Protein AF-A0A9P8IBP4-F1 (afdb_monomer_lite)

Secondary structure (DSSP, 8-state):
-----PPPPP---------PPPPPP------------HHHHHHHHHHHHTTPPPSSTT--SS----S-SS-HHHHHHHHHHHTTS--TT------TTS----

pLDDT: mean 73.14, std 16.37, range [48.0, 95.31]

Radius of gyration: 30.85 Å; chains: 1; bounding box: 42×68×86 Å

Sequence (102 aa):
TKRAFFPPPISTQIQRSIATAPARPQAAAATPTHDRPHMEHQQQQQQQQQQQQPYFAEEPLRPTVLTEIPGPESKRAIEDLEKVFDTRSLNMLGDYQKSHGN

Structure (mmCIF, N/CA/C/O backbone):
data_AF-A0A9P8IBP4-F1
#
_entry.id   AF-A0A9P8IBP4-F1
#
loop_
_atom_site.group_PDB
_atom_site.id
_atom_site.type_symbol
_atom_site.label_atom_id
_atom_site.label_alt_id
_atom_site.label_comp_id
_atom_site.label_asym_id
_atom_site.label_entity_id
_atom_site.label_seq_id
_atom_site.pdbx_PDB_ins_code
_atom_site.Cartn_x
_atom_site.Cartn_y
_atom_site.Cartn_z
_atom_site.occupancy
_atom_site.B_iso_or_equiv
_atom_site.auth_seq_id
_atom_site.auth_comp_id
_atom_site.auth_asym_id
_atom_site.auth_atom_id
_atom_site.pdbx_PDB_model_num
ATOM 1 N N . THR A 1 1 ? -13.517 -21.206 73.368 1.00 50.28 1 THR A N 1
ATOM 2 C CA . THR A 1 1 ? -13.505 -22.513 72.676 1.00 50.28 1 THR A CA 1
ATOM 3 C C . THR A 1 1 ? -14.607 -22.551 71.629 1.00 50.28 1 THR A C 1
ATOM 5 O O . THR A 1 1 ? -15.741 -22.857 71.964 1.00 50.28 1 THR A O 1
ATOM 8 N N . LYS A 1 2 ? -14.325 -22.151 70.381 1.00 55.12 2 LYS A N 1
ATOM 9 C CA . LYS A 1 2 ? -15.295 -22.204 69.270 1.00 55.12 2 LYS A CA 1
ATOM 10 C C . LYS A 1 2 ? -14.930 -23.402 68.389 1.00 55.12 2 LYS A C 1
ATOM 12 O O . LYS A 1 2 ? -13.841 -23.427 67.829 1.00 55.12 2 LYS A O 1
ATOM 17 N N . ARG A 1 3 ? -15.788 -24.428 68.366 1.00 56.31 3 ARG A N 1
ATOM 18 C CA . ARG A 1 3 ? -15.598 -25.653 67.575 1.00 56.31 3 ARG A CA 1
ATOM 19 C C . ARG A 1 3 ? -15.798 -25.336 66.091 1.00 56.31 3 ARG A C 1
ATOM 21 O O . ARG A 1 3 ? -16.840 -24.806 65.720 1.00 56.31 3 ARG A O 1
ATOM 28 N N . ALA A 1 4 ? -14.799 -25.661 65.275 1.00 58.94 4 ALA A N 1
ATOM 29 C CA . ALA A 1 4 ? -14.892 -25.638 63.823 1.00 58.94 4 ALA A CA 1
ATOM 30 C C . ALA A 1 4 ? -15.845 -26.749 63.352 1.00 58.94 4 ALA A C 1
ATOM 32 O O . ALA A 1 4 ? -15.705 -27.905 63.752 1.00 58.94 4 ALA A O 1
ATOM 33 N N . PHE A 1 5 ? -16.825 -26.379 62.532 1.00 61.88 5 PHE A N 1
ATOM 34 C CA . PHE A 1 5 ? -17.761 -27.291 61.886 1.00 61.88 5 PHE A CA 1
ATOM 35 C C . PHE A 1 5 ? -17.175 -27.680 60.524 1.00 61.88 5 PHE A C 1
ATOM 37 O O . PHE A 1 5 ? -17.088 -26.849 59.624 1.00 61.88 5 PHE A O 1
ATOM 44 N N . PHE A 1 6 ? -16.711 -28.923 60.408 1.00 64.69 6 PHE A N 1
ATOM 45 C CA . PHE A 1 6 ? -16.207 -29.520 59.169 1.00 64.69 6 PHE A CA 1
ATOM 46 C C . PHE A 1 6 ? -17.333 -30.355 58.535 1.00 64.69 6 PHE A C 1
ATOM 48 O O . PHE A 1 6 ? -17.822 -31.270 59.203 1.00 64.69 6 PHE A O 1
ATOM 55 N N . PRO A 1 7 ? -17.765 -30.090 57.289 1.00 71.50 7 PRO A N 1
ATOM 56 C CA . PRO A 1 7 ? -18.684 -30.983 56.591 1.00 71.50 7 PRO A CA 1
ATOM 57 C C . PRO A 1 7 ? -17.946 -32.217 56.025 1.00 71.50 7 PRO A C 1
ATOM 59 O O . PRO A 1 7 ? -16.772 -32.113 55.658 1.00 71.50 7 PRO A O 1
ATOM 62 N N . PRO A 1 8 ? -18.604 -33.391 55.945 1.00 68.00 8 PRO A N 1
ATOM 63 C CA . PRO A 1 8 ? -17.998 -34.621 55.431 1.00 68.00 8 PRO A CA 1
ATOM 64 C C . PRO A 1 8 ? -17.884 -34.627 53.892 1.00 68.00 8 PRO A C 1
ATOM 66 O O . PRO A 1 8 ? -18.676 -33.965 53.216 1.00 68.00 8 PRO A O 1
ATOM 69 N N . PRO A 1 9 ? -16.950 -35.407 53.309 1.00 62.44 9 PRO A N 1
ATOM 70 C CA . PRO A 1 9 ? -16.846 -35.552 51.860 1.00 62.44 9 PRO A CA 1
ATOM 71 C C . PRO A 1 9 ? -17.999 -36.403 51.305 1.00 62.44 9 PRO A C 1
ATOM 73 O O . PRO A 1 9 ? -18.234 -37.528 51.747 1.00 62.44 9 PRO A O 1
ATOM 76 N N . ILE A 1 10 ? -18.704 -35.873 50.304 1.00 59.97 10 ILE A N 1
ATOM 77 C CA . ILE A 1 10 ? -19.731 -36.604 49.554 1.00 59.97 10 ILE A CA 1
ATOM 78 C C . ILE A 1 10 ? -19.024 -37.584 48.610 1.00 59.97 10 ILE A C 1
ATOM 80 O O . ILE A 1 10 ? -18.260 -37.192 47.731 1.00 59.97 10 ILE A O 1
ATOM 84 N N . SER A 1 11 ? -19.269 -38.874 48.831 1.00 56.44 11 SER A N 1
ATOM 85 C CA . SER A 1 11 ? -18.739 -39.981 48.039 1.00 56.44 11 SER A CA 1
ATOM 86 C C . SER A 1 11 ? -19.624 -40.203 46.808 1.00 56.44 11 SER A C 1
ATOM 88 O O . SER A 1 11 ? -20.740 -40.711 46.918 1.00 56.44 11 SER A O 1
ATOM 90 N N . THR A 1 12 ? -19.152 -39.799 45.629 1.00 62.53 12 THR A N 1
ATOM 91 C CA . THR A 1 12 ? -19.861 -40.023 44.360 1.00 62.53 12 THR A CA 1
ATOM 92 C C . THR A 1 12 ? -19.512 -41.409 43.818 1.00 62.53 12 THR A C 1
ATOM 94 O O . THR A 1 12 ? -18.474 -41.597 43.187 1.00 62.53 12 THR A O 1
ATOM 97 N N . GLN A 1 13 ? -20.376 -42.394 44.063 1.00 60.72 13 GLN A N 1
ATOM 98 C CA . GLN A 1 13 ? -20.300 -43.704 43.412 1.00 60.72 13 GLN A CA 1
ATOM 99 C C . GLN A 1 13 ? -20.765 -43.592 41.953 1.00 60.72 13 GLN A C 1
ATOM 101 O O . GLN A 1 13 ? -21.922 -43.280 41.676 1.00 60.72 13 GLN A O 1
ATOM 106 N N . ILE A 1 14 ? -19.855 -43.862 41.017 1.00 63.78 14 ILE A N 1
ATOM 107 C CA . ILE A 1 14 ? -20.133 -43.945 39.579 1.00 63.78 14 ILE A CA 1
ATOM 108 C C . ILE A 1 14 ? -20.649 -45.357 39.284 1.00 63.78 14 ILE A C 1
ATOM 110 O O . ILE A 1 14 ? -19.874 -46.312 39.250 1.00 63.78 14 ILE A O 1
ATOM 114 N N . GLN A 1 15 ? -21.952 -45.505 39.048 1.00 60.84 15 GLN A N 1
ATOM 115 C CA . GLN A 1 15 ? -22.514 -46.758 38.541 1.00 60.84 15 GLN A CA 1
ATOM 116 C C . GLN A 1 15 ? -22.291 -46.832 37.025 1.00 60.84 15 GLN A C 1
ATOM 118 O O . GLN A 1 15 ? -22.887 -46.082 36.254 1.00 60.84 15 GLN A O 1
ATOM 123 N N . ARG A 1 16 ? -21.401 -47.733 36.593 1.00 56.09 16 ARG A N 1
ATOM 124 C CA . ARG A 1 16 ? -21.265 -48.126 35.185 1.00 56.09 16 ARG A CA 1
ATOM 125 C C . ARG A 1 16 ? -22.318 -49.182 34.868 1.00 56.09 16 ARG A C 1
ATOM 127 O O . ARG A 1 16 ? -22.127 -50.352 35.183 1.00 56.09 16 ARG A O 1
ATOM 134 N N . SER A 1 17 ? -23.390 -48.771 34.206 1.00 54.88 17 SER A N 1
ATOM 135 C CA . SER A 1 17 ? -24.337 -49.693 33.582 1.00 54.88 17 SER A CA 1
ATOM 136 C C . SER A 1 17 ? -23.923 -49.914 32.130 1.00 54.88 17 SER A C 1
ATOM 138 O O . SER A 1 17 ? -24.025 -49.015 31.299 1.00 54.88 17 SER A O 1
ATOM 140 N N . ILE A 1 18 ? -23.410 -51.109 31.841 1.00 58.03 18 ILE A N 1
ATOM 141 C CA . ILE A 1 18 ? -23.175 -51.597 30.481 1.00 58.03 18 ILE A CA 1
ATOM 142 C C . ILE A 1 18 ? -24.509 -52.063 29.892 1.00 58.03 18 ILE A C 1
ATOM 144 O O . ILE A 1 18 ? -25.143 -52.971 30.423 1.00 58.03 18 ILE A O 1
ATOM 148 N N . ALA A 1 19 ? -24.940 -51.440 28.799 1.00 48.00 19 ALA A N 1
ATOM 149 C CA . ALA A 1 19 ? -26.078 -51.902 28.018 1.00 48.00 19 ALA A CA 1
ATOM 150 C C . ALA A 1 19 ? -25.610 -52.269 26.606 1.00 48.00 19 ALA A C 1
ATOM 152 O O . ALA A 1 19 ? -25.044 -51.459 25.873 1.00 48.00 19 ALA A O 1
ATOM 153 N N . THR A 1 20 ? -25.826 -53.542 26.300 1.00 56.12 20 THR A N 1
ATOM 154 C CA . THR A 1 20 ? -25.579 -54.276 25.061 1.00 56.12 20 THR A CA 1
ATOM 155 C C . THR A 1 20 ? -26.206 -53.612 23.831 1.00 56.12 20 THR A C 1
ATOM 157 O O . THR A 1 20 ? -27.363 -53.200 23.854 1.00 56.12 20 THR A O 1
ATOM 160 N N . ALA A 1 21 ? -25.443 -53.560 22.737 1.00 52.06 21 ALA A N 1
ATOM 161 C CA . ALA A 1 21 ? -25.868 -53.046 21.439 1.00 52.06 21 ALA A CA 1
ATOM 162 C C . ALA A 1 21 ? -26.821 -54.011 20.701 1.00 52.06 21 ALA A C 1
ATOM 164 O O . ALA A 1 21 ? -26.497 -55.194 20.578 1.00 52.06 21 ALA A O 1
ATOM 165 N N . PRO A 1 22 ? -27.926 -53.528 20.107 1.00 56.12 22 PRO A N 1
ATOM 166 C CA . PRO A 1 22 ? -28.552 -54.184 18.968 1.00 56.12 22 PRO A CA 1
ATOM 167 C C . PRO A 1 22 ? -27.951 -53.685 17.644 1.00 56.12 22 PRO A C 1
ATOM 169 O O . PRO A 1 22 ? -27.611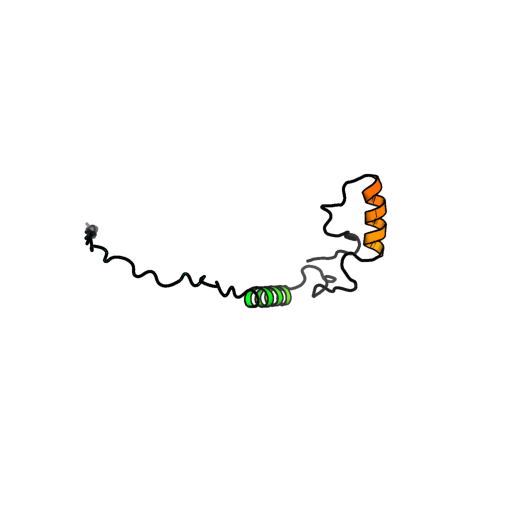 -52.514 17.474 1.00 56.12 22 PRO A O 1
ATOM 172 N N . ALA A 1 23 ? -27.801 -54.619 16.707 1.00 54.00 23 ALA A N 1
ATOM 173 C CA . ALA A 1 23 ? -27.188 -54.426 15.405 1.00 54.00 23 ALA A CA 1
ATOM 174 C C . ALA A 1 23 ? -27.968 -53.468 14.480 1.00 54.00 23 ALA A C 1
ATOM 176 O O . ALA A 1 23 ? -29.191 -53.366 14.489 1.00 54.00 23 ALA A O 1
ATOM 177 N N . ARG A 1 24 ? -27.167 -52.807 13.646 1.00 51.41 24 ARG A N 1
ATOM 178 C CA . ARG A 1 24 ? -27.428 -51.813 12.601 1.00 51.41 24 ARG A CA 1
ATOM 179 C C . ARG A 1 24 ? -28.473 -52.239 11.550 1.00 51.41 24 ARG A C 1
ATOM 181 O O . ARG A 1 24 ? -28.192 -53.166 10.791 1.00 51.41 24 ARG A O 1
ATOM 188 N N . PRO A 1 25 ? -29.568 -51.484 11.347 1.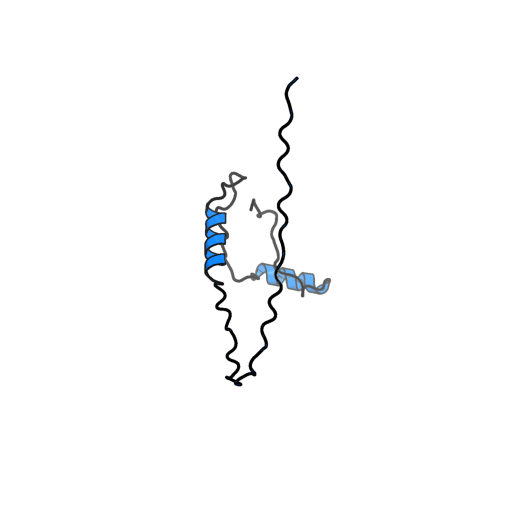00 50.16 25 PRO A N 1
ATOM 189 C CA . PRO A 1 25 ? -30.168 -51.358 10.027 1.00 50.16 25 PRO A CA 1
ATOM 190 C C . PRO A 1 25 ? -29.345 -50.346 9.212 1.00 50.16 25 PRO A C 1
ATOM 192 O O . PRO A 1 25 ? -29.114 -49.215 9.640 1.00 50.16 25 PRO A O 1
ATOM 195 N N . GLN A 1 26 ? -28.843 -50.761 8.047 1.00 54.66 26 GLN A N 1
ATOM 196 C CA . GLN A 1 26 ? -28.230 -49.847 7.080 1.00 54.66 26 GLN A CA 1
ATOM 197 C C . GLN A 1 26 ? -29.333 -48.981 6.458 1.00 54.66 26 GLN A C 1
ATOM 199 O O . GLN A 1 26 ? -29.946 -49.367 5.469 1.00 54.66 26 GLN A O 1
ATOM 204 N N . ALA A 1 27 ? -29.596 -47.822 7.058 1.00 50.28 27 ALA A N 1
ATOM 205 C CA . ALA A 1 27 ? -30.281 -46.720 6.396 1.00 50.28 27 ALA A CA 1
ATOM 206 C C . ALA A 1 27 ? -29.224 -45.804 5.760 1.00 50.28 27 ALA A C 1
ATOM 208 O O . ALA A 1 27 ? -28.165 -45.562 6.342 1.00 50.28 27 ALA A O 1
ATOM 209 N N . ALA A 1 28 ? -29.503 -45.375 4.531 1.00 52.59 28 ALA A N 1
ATOM 210 C CA . ALA A 1 28 ? -28.619 -44.618 3.658 1.00 52.59 28 ALA A CA 1
ATOM 211 C C . ALA A 1 28 ? -27.955 -43.417 4.354 1.00 52.59 28 ALA A C 1
ATOM 213 O O . ALA A 1 28 ? -28.592 -42.683 5.109 1.00 52.59 28 ALA A O 1
ATOM 214 N N . ALA A 1 29 ? -26.669 -43.213 4.066 1.00 48.75 29 ALA A N 1
ATOM 215 C CA . ALA A 1 29 ? -25.902 -42.057 4.502 1.00 48.75 29 ALA A CA 1
ATOM 216 C C . ALA A 1 29 ? -26.446 -40.780 3.838 1.00 48.75 29 ALA A C 1
ATOM 218 O O . ALA A 1 29 ? -25.982 -40.373 2.777 1.00 48.75 29 ALA A O 1
ATOM 219 N N . ALA A 1 30 ? -27.433 -40.147 4.468 1.00 52.50 30 ALA A N 1
ATOM 220 C CA . ALA A 1 30 ? -27.673 -38.728 4.281 1.00 52.50 30 ALA A CA 1
ATOM 221 C C . ALA A 1 30 ? -26.557 -37.990 5.028 1.00 52.50 30 ALA A C 1
ATOM 223 O O . ALA A 1 30 ? -26.416 -38.108 6.246 1.00 52.50 30 ALA A O 1
ATOM 224 N N . THR A 1 31 ? -25.719 -37.277 4.283 1.00 58.47 31 THR A N 1
ATOM 225 C CA . THR A 1 31 ? -24.785 -36.297 4.832 1.00 58.47 31 THR A CA 1
ATOM 226 C C . THR A 1 31 ? -25.547 -35.367 5.779 1.00 58.47 31 THR A C 1
ATOM 228 O O . THR A 1 31 ? -26.550 -34.794 5.346 1.00 58.47 31 THR A O 1
ATOM 231 N N . PRO A 1 32 ? -25.121 -35.161 7.039 1.00 50.62 32 PRO A N 1
ATOM 232 C CA . PRO A 1 32 ? -25.577 -34.002 7.779 1.00 50.62 32 PRO A CA 1
ATOM 233 C C . PRO A 1 32 ? -24.980 -32.787 7.069 1.00 50.62 32 PRO A C 1
ATOM 235 O O . PRO A 1 32 ? -23.823 -32.426 7.283 1.00 50.62 32 PRO A O 1
ATOM 238 N N . THR A 1 33 ? -25.757 -32.201 6.160 1.00 56.66 33 THR A N 1
ATOM 239 C CA . THR A 1 33 ? -25.556 -30.830 5.710 1.00 56.66 33 THR A CA 1
ATOM 240 C C . THR A 1 33 ? -25.601 -29.989 6.971 1.00 56.66 33 THR A C 1
ATOM 242 O O . THR A 1 33 ? -26.654 -29.755 7.557 1.00 56.66 33 THR A O 1
ATOM 245 N N . HIS A 1 34 ? -24.419 -29.637 7.461 1.00 57.28 34 HIS A N 1
ATOM 246 C CA . HIS A 1 34 ? -24.253 -28.625 8.477 1.00 57.28 34 HIS A CA 1
ATOM 247 C C . HIS A 1 34 ? -24.688 -27.318 7.812 1.00 57.28 34 HIS A C 1
ATOM 249 O O . HIS A 1 34 ? -23.893 -26.689 7.114 1.00 57.28 34 HIS A O 1
ATOM 255 N N . ASP A 1 35 ? -25.973 -26.979 7.954 1.00 56.50 35 ASP A N 1
ATOM 256 C CA . ASP A 1 35 ? -26.514 -25.647 7.693 1.00 56.50 35 ASP A CA 1
ATOM 257 C C . ASP A 1 35 ? -25.749 -24.678 8.589 1.00 56.50 35 ASP A C 1
ATOM 259 O O . ASP A 1 35 ? -26.062 -24.448 9.757 1.00 56.50 35 ASP A O 1
ATOM 263 N N . ARG A 1 36 ? -24.629 -24.203 8.058 1.00 57.38 36 ARG A N 1
ATOM 264 C CA . ARG A 1 36 ? -23.732 -23.278 8.718 1.00 57.38 36 ARG A CA 1
ATOM 265 C C . ARG A 1 36 ? -24.328 -21.890 8.488 1.00 57.38 36 ARG A C 1
ATOM 267 O O . ARG A 1 36 ? -24.358 -21.458 7.332 1.00 57.38 36 ARG A O 1
ATOM 274 N N . PRO A 1 37 ? -24.793 -21.167 9.526 1.00 56.03 37 PRO A N 1
ATOM 275 C CA . PRO A 1 37 ? -25.299 -19.810 9.368 1.00 56.03 37 PRO A CA 1
ATOM 276 C C . PRO A 1 37 ? -24.115 -18.871 9.097 1.00 56.03 37 PRO A C 1
ATOM 278 O O . PRO A 1 37 ? -23.591 -18.183 9.975 1.00 56.03 37 PRO A O 1
ATOM 281 N N . HIS A 1 38 ? -23.646 -18.870 7.850 1.00 57.69 38 HIS A N 1
ATOM 282 C CA . HIS A 1 38 ? -22.606 -17.968 7.363 1.00 57.69 38 HIS A CA 1
ATOM 283 C C . HIS A 1 38 ? -23.102 -16.518 7.264 1.00 57.69 38 HIS A C 1
ATOM 285 O O . HIS A 1 38 ? -22.283 -15.603 7.272 1.00 57.69 38 HIS A O 1
ATOM 291 N N . MET A 1 39 ? -24.421 -16.290 7.211 1.00 57.19 39 MET A N 1
ATOM 292 C CA . MET A 1 39 ? -24.987 -14.942 7.081 1.00 57.19 39 MET A CA 1
ATOM 293 C C . MET A 1 39 ? -25.046 -14.158 8.399 1.00 57.19 39 MET A C 1
ATOM 295 O O . MET A 1 39 ? -24.858 -12.944 8.382 1.00 57.19 39 MET A O 1
ATOM 299 N N . GLU A 1 40 ? -25.257 -14.812 9.544 1.00 55.09 40 GLU A N 1
ATOM 300 C CA . GLU A 1 40 ? -25.455 -14.093 10.815 1.00 55.09 40 GLU A CA 1
ATOM 301 C C . GLU A 1 40 ? -24.147 -13.482 11.348 1.00 55.09 40 GLU A C 1
ATOM 303 O O . GLU A 1 40 ? -24.127 -12.360 11.852 1.00 55.09 40 GLU A O 1
ATOM 308 N N . HIS A 1 41 ? -23.020 -14.165 11.125 1.00 58.00 41 HIS A N 1
ATOM 309 C CA . HIS A 1 41 ? -21.699 -13.692 11.543 1.00 58.00 41 HIS A CA 1
ATOM 310 C C . HIS A 1 41 ? -21.225 -12.451 10.762 1.00 58.00 41 HIS A C 1
ATOM 312 O O . HIS A 1 41 ? -20.544 -11.603 11.336 1.00 58.00 41 HIS A O 1
ATOM 318 N N . GLN A 1 42 ? -21.596 -12.302 9.480 1.00 59.75 42 GLN A N 1
ATOM 319 C CA . GLN A 1 42 ? -21.254 -11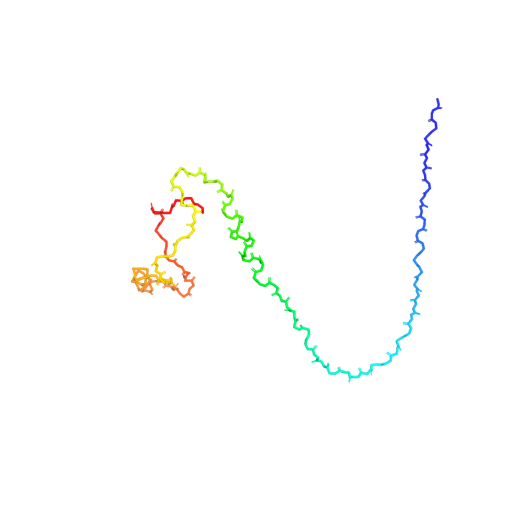.096 8.707 1.00 59.75 42 GLN A CA 1
ATOM 320 C C . GLN A 1 42 ? -22.060 -9.874 9.157 1.00 59.75 42 GLN A C 1
ATOM 322 O O . GLN A 1 42 ? -21.500 -8.783 9.264 1.00 59.75 42 GLN A O 1
ATOM 327 N N . GLN A 1 43 ? -23.351 -10.044 9.458 1.00 58.94 43 GLN A N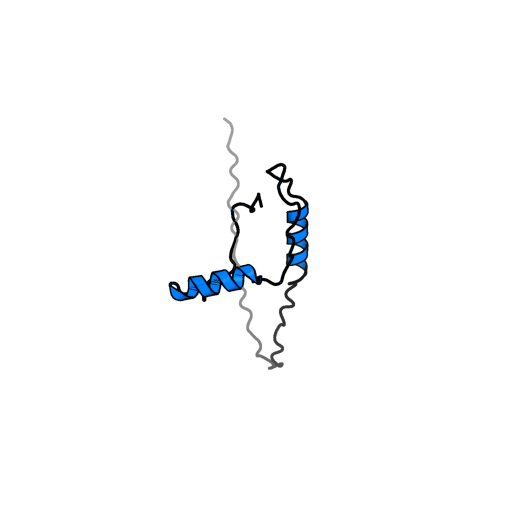 1
ATOM 328 C CA . GLN A 1 43 ? -24.183 -8.930 9.923 1.00 58.94 43 GLN A CA 1
ATOM 329 C C . GLN A 1 43 ? -23.772 -8.456 11.321 1.00 58.94 43 GLN A C 1
ATOM 331 O O . GLN A 1 43 ? -23.714 -7.251 11.562 1.00 58.94 43 GLN A O 1
ATOM 336 N N . GLN A 1 44 ? -23.416 -9.376 12.223 1.00 60.53 44 GLN A N 1
ATOM 337 C CA . GLN A 1 44 ? -22.959 -9.014 13.567 1.00 60.53 44 GLN A CA 1
ATOM 338 C C . GLN A 1 44 ? -21.612 -8.267 13.554 1.00 60.53 44 GLN A C 1
ATOM 340 O O . GLN A 1 44 ? -21.450 -7.311 14.309 1.00 60.53 44 GLN A O 1
ATOM 345 N N . GLN A 1 45 ? -20.667 -8.624 12.671 1.00 61.16 45 GLN A N 1
ATOM 346 C CA . GLN A 1 45 ? -19.392 -7.895 12.545 1.00 61.16 45 GLN A CA 1
ATOM 347 C C . GLN A 1 45 ? -19.574 -6.471 11.999 1.00 61.16 45 GLN A C 1
ATOM 349 O O . GLN A 1 45 ? -18.969 -5.535 12.522 1.00 61.16 45 GLN A O 1
ATOM 354 N N . GLN A 1 46 ? -20.443 -6.280 10.999 1.00 61.47 46 GLN A N 1
ATOM 355 C CA . GLN A 1 46 ? -20.730 -4.943 10.464 1.00 61.47 46 GLN A CA 1
ATOM 356 C C . GLN A 1 46 ? -21.401 -4.033 11.502 1.00 61.47 46 GLN A C 1
ATOM 358 O O . GLN A 1 46 ? -21.121 -2.837 11.534 1.00 61.47 46 GLN A O 1
ATOM 363 N N . GLN A 1 47 ? -22.257 -4.580 12.372 1.00 61.28 47 GLN A N 1
ATOM 364 C CA . GLN A 1 47 ? -22.889 -3.810 13.451 1.00 61.28 47 GLN A CA 1
ATOM 365 C C . GLN A 1 47 ? -21.900 -3.413 14.558 1.00 61.28 47 GLN A C 1
ATOM 367 O O . GLN A 1 47 ? -22.042 -2.333 15.127 1.00 61.28 47 GLN A O 1
ATOM 372 N N . GLN A 1 48 ? -20.888 -4.239 14.847 1.00 61.53 48 GLN A N 1
ATOM 373 C CA . GLN A 1 48 ? -19.858 -3.910 15.842 1.00 61.53 48 GLN A CA 1
ATOM 374 C C . GLN A 1 48 ? -18.964 -2.748 15.388 1.00 61.53 48 GLN A C 1
ATOM 376 O O . GLN A 1 48 ? -18.667 -1.875 16.199 1.00 61.53 48 GLN A O 1
ATOM 381 N N . GLN A 1 49 ? -18.597 -2.683 14.102 1.00 61.78 49 GLN A N 1
ATOM 382 C CA . GLN A 1 49 ? -17.800 -1.572 13.553 1.00 61.78 49 GLN A CA 1
ATOM 383 C C . GLN A 1 49 ? -18.561 -0.237 13.573 1.00 61.78 49 GLN A C 1
ATOM 385 O O . GLN A 1 49 ? -17.974 0.800 13.855 1.00 61.78 49 GLN A O 1
ATOM 390 N N . GLN A 1 50 ? -19.884 -0.255 13.368 1.00 62.31 50 GLN A N 1
ATOM 391 C CA . GLN A 1 50 ? -20.726 0.954 13.400 1.00 62.31 50 GLN A CA 1
ATOM 392 C C . GLN A 1 50 ? -20.812 1.622 14.784 1.00 62.31 50 GLN A C 1
ATOM 394 O O . GLN A 1 50 ? -21.242 2.768 14.880 1.00 62.31 50 GLN A O 1
ATOM 399 N N . GLN A 1 51 ? -20.452 0.910 15.856 1.00 64.75 51 GLN A N 1
ATOM 400 C CA . GLN A 1 51 ? -20.553 1.398 17.237 1.00 64.75 51 GLN A CA 1
ATOM 401 C C . GLN A 1 51 ? -19.213 1.878 17.806 1.00 64.75 51 GLN A C 1
ATOM 403 O O . GLN A 1 51 ? -19.170 2.349 18.945 1.00 64.75 51 GLN A O 1
ATOM 408 N N . GLN A 1 52 ? -18.118 1.763 17.049 1.00 70.12 52 GLN A N 1
ATOM 409 C CA . GLN A 1 52 ? -16.811 2.223 17.505 1.00 70.12 52 GLN A CA 1
ATOM 410 C C . GLN A 1 52 ? -16.691 3.726 17.251 1.00 70.12 52 GLN A C 1
ATOM 412 O O . GLN A 1 52 ? -16.855 4.199 16.130 1.00 70.12 52 GLN A O 1
ATOM 417 N N . GLN A 1 53 ? -16.455 4.487 18.319 1.00 77.69 53 GLN A N 1
ATOM 418 C CA . GLN A 1 53 ? -16.161 5.911 18.196 1.00 77.69 53 GLN A CA 1
ATOM 419 C C . GLN A 1 53 ? -14.792 6.072 17.527 1.00 77.69 53 GLN A C 1
ATOM 421 O O . GLN A 1 53 ? -13.870 5.341 17.909 1.00 77.69 53 GLN A O 1
ATOM 426 N N . PRO A 1 54 ? -14.644 7.007 16.574 1.00 82.06 54 PRO A N 1
ATOM 427 C CA . PRO A 1 54 ? -13.364 7.246 15.931 1.00 82.06 54 PRO A CA 1
ATOM 428 C C . PRO A 1 54 ? -12.335 7.665 16.983 1.00 82.06 54 PRO A C 1
ATOM 430 O O . PRO A 1 54 ? -12.617 8.481 17.867 1.00 82.06 54 PRO A O 1
ATOM 433 N N . TYR A 1 55 ? -11.145 7.078 16.908 1.00 83.50 55 TYR A N 1
ATOM 434 C CA . TYR A 1 55 ? -10.041 7.428 17.794 1.00 83.50 55 TYR A CA 1
ATOM 435 C C . TYR A 1 55 ? -9.377 8.734 17.341 1.00 83.50 55 TYR A C 1
ATOM 437 O O . TYR A 1 55 ? -8.905 9.514 18.171 1.00 83.50 55 TYR A O 1
ATOM 445 N N . PHE A 1 56 ? -9.392 9.006 16.031 1.00 85.19 56 PHE A N 1
ATOM 446 C CA . PHE A 1 56 ? -8.903 10.251 15.441 1.00 85.19 56 PHE A CA 1
ATOM 447 C C . PHE A 1 56 ? -10.047 11.085 14.858 1.00 85.19 56 PHE A C 1
ATOM 449 O O . PHE A 1 56 ? -10.996 10.552 14.296 1.00 85.19 56 PHE A O 1
ATOM 456 N N . ALA A 1 57 ? -9.940 12.415 14.934 1.00 83.12 57 ALA A N 1
ATOM 457 C CA . ALA A 1 57 ? -10.999 13.315 14.464 1.00 83.12 57 ALA A CA 1
ATOM 458 C C . ALA A 1 57 ? -11.318 13.179 12.959 1.00 83.12 57 ALA A C 1
ATOM 460 O O . ALA A 1 57 ? -12.444 13.447 12.553 1.00 83.12 57 ALA A O 1
ATOM 461 N N . GLU A 1 58 ? -10.342 12.765 12.145 1.00 83.44 58 GLU A N 1
ATOM 462 C CA . GLU A 1 58 ? -10.450 12.658 10.679 1.00 83.44 58 GLU A CA 1
ATOM 463 C C . GLU A 1 58 ? -10.527 11.200 10.183 1.00 83.44 58 GLU A C 1
ATOM 465 O O . GLU A 1 58 ? -10.235 10.903 9.027 1.00 83.44 58 GLU A O 1
ATOM 470 N N . GLU A 1 59 ? -10.906 10.265 11.055 1.00 83.25 59 GLU A N 1
ATOM 471 C CA . GLU A 1 59 ? -11.047 8.849 10.713 1.00 83.25 59 GLU A CA 1
ATOM 472 C C . GLU A 1 59 ? -12.347 8.576 9.924 1.00 83.25 59 GLU A C 1
ATOM 474 O O . GLU A 1 59 ? -13.413 9.104 10.267 1.00 83.25 59 GLU A O 1
ATOM 479 N N . PRO A 1 60 ? -12.306 7.768 8.850 1.00 84.38 60 PRO A N 1
ATOM 480 C CA . PRO A 1 60 ? -13.499 7.426 8.084 1.00 84.38 60 PRO A CA 1
ATOM 481 C C . PRO A 1 60 ? -14.470 6.560 8.903 1.00 84.38 60 PRO A C 1
ATOM 483 O O . PRO A 1 60 ? -14.082 5.570 9.505 1.00 84.38 60 PRO A O 1
ATOM 486 N N . LEU A 1 61 ? -15.773 6.872 8.855 1.00 81.75 61 LEU A N 1
ATOM 487 C CA . LEU A 1 61 ? -16.795 6.133 9.623 1.00 81.75 61 LEU A CA 1
ATOM 488 C C . LEU A 1 61 ? -17.025 4.687 9.157 1.00 81.75 61 LEU A C 1
ATOM 490 O O . LEU A 1 61 ? -17.623 3.892 9.880 1.00 81.75 61 LEU A O 1
ATOM 494 N N . ARG A 1 62 ? -16.686 4.369 7.905 1.00 81.69 62 ARG A N 1
ATOM 495 C CA . ARG A 1 62 ? -16.928 3.047 7.320 1.00 81.69 62 ARG A CA 1
ATOM 496 C C . ARG A 1 62 ? -15.989 2.766 6.151 1.00 81.69 62 ARG A C 1
ATOM 498 O O . ARG A 1 62 ? -15.646 3.698 5.412 1.00 81.69 62 ARG A O 1
ATOM 505 N N . PRO A 1 63 ? -15.669 1.488 5.893 1.00 86.56 63 PRO A N 1
ATOM 506 C CA . PRO A 1 63 ? -14.961 1.106 4.682 1.00 86.56 63 PRO A CA 1
ATOM 507 C C . PRO A 1 63 ? -15.776 1.497 3.442 1.00 86.56 63 PRO A C 1
ATOM 509 O O . PRO A 1 63 ? -16.991 1.295 3.381 1.00 86.56 63 PRO A O 1
ATOM 512 N N . THR A 1 64 ? -15.097 2.062 2.444 1.00 87.44 64 THR A N 1
ATOM 513 C CA . THR A 1 64 ? -15.700 2.471 1.169 1.00 87.44 64 THR A CA 1
ATOM 514 C C . THR A 1 64 ? -14.888 1.899 0.014 1.00 87.44 64 THR A C 1
ATOM 516 O O . THR A 1 64 ? -13.683 2.118 -0.067 1.00 87.44 64 THR A O 1
ATOM 519 N N . VAL A 1 65 ? -15.551 1.176 -0.891 1.00 90.31 65 VAL A N 1
ATOM 520 C CA . VAL A 1 65 ? -14.927 0.578 -2.080 1.00 90.31 65 VAL A CA 1
ATOM 521 C C . VAL A 1 65 ? -15.269 1.431 -3.298 1.00 90.31 65 VAL A C 1
ATOM 523 O O . VAL A 1 65 ? -16.437 1.547 -3.663 1.00 90.31 65 VAL A O 1
ATOM 526 N N . LEU A 1 66 ? -14.254 2.051 -3.906 1.00 88.44 66 LEU A N 1
ATOM 527 C CA . LEU A 1 66 ? -14.418 2.936 -5.070 1.00 88.44 66 LEU A CA 1
ATOM 528 C C . LEU A 1 66 ? -14.176 2.226 -6.405 1.00 88.44 66 LEU A C 1
ATOM 530 O O . LEU A 1 66 ? -14.711 2.636 -7.432 1.00 88.44 66 LEU A O 1
ATOM 534 N N . THR A 1 67 ? -13.357 1.179 -6.399 1.00 90.75 67 THR A N 1
ATOM 535 C CA . THR A 1 67 ? -13.002 0.407 -7.590 1.00 90.75 67 THR A CA 1
ATOM 536 C C . THR A 1 67 ? -13.036 -1.076 -7.276 1.00 90.75 67 THR A C 1
ATOM 538 O O . THR A 1 67 ? -13.010 -1.484 -6.115 1.00 90.75 67 THR A O 1
ATOM 541 N N . GLU A 1 68 ? -13.004 -1.894 -8.322 1.00 88.81 68 GLU A N 1
ATOM 542 C CA . GLU A 1 68 ? -12.598 -3.284 -8.168 1.00 88.81 68 GLU A CA 1
ATOM 543 C C . GLU A 1 68 ? -11.213 -3.348 -7.520 1.00 88.81 68 GLU A C 1
ATOM 545 O O . GLU A 1 68 ? -10.375 -2.459 -7.714 1.00 88.81 68 GLU A O 1
ATOM 550 N N . ILE A 1 69 ? -10.985 -4.394 -6.735 1.00 88.00 69 ILE A N 1
ATOM 551 C CA . ILE A 1 69 ? -9.717 -4.611 -6.061 1.00 88.00 69 ILE A CA 1
ATOM 552 C C . ILE A 1 69 ? -9.050 -5.831 -6.706 1.00 88.00 69 ILE A C 1
ATOM 554 O O . ILE A 1 69 ? -9.643 -6.910 -6.655 1.00 88.00 69 ILE A O 1
ATOM 558 N N . PRO A 1 70 ? -7.850 -5.701 -7.311 1.00 86.94 70 PRO A N 1
ATOM 559 C CA . PRO A 1 70 ? -6.982 -4.513 -7.379 1.00 86.94 70 PRO A CA 1
ATOM 560 C C . PRO A 1 70 ? -7.432 -3.445 -8.396 1.00 86.94 70 PRO A C 1
ATOM 562 O O . PRO A 1 70 ? -7.847 -3.773 -9.511 1.00 86.94 70 PRO A O 1
ATOM 565 N N . GLY A 1 71 ? -7.267 -2.164 -8.045 1.00 91.56 71 GLY A N 1
ATOM 566 C CA . GLY A 1 71 ? -7.552 -1.031 -8.935 1.00 91.56 71 GLY A CA 1
ATOM 567 C C . GLY A 1 71 ? -6.517 -0.868 -10.066 1.00 91.56 71 GLY A C 1
ATOM 568 O O . GLY A 1 71 ? -5.448 -1.478 -10.019 1.00 91.56 71 GLY A O 1
ATOM 569 N N . PRO A 1 72 ? -6.793 -0.039 -11.091 1.00 92.00 72 PRO A N 1
ATOM 570 C CA . PRO A 1 72 ? -5.926 0.105 -12.268 1.00 92.00 72 PRO A CA 1
ATOM 571 C C . PRO A 1 72 ? -4.528 0.655 -11.943 1.00 92.00 72 PRO A C 1
ATOM 573 O O . PRO A 1 72 ? -3.542 0.171 -12.492 1.00 92.00 72 PRO A O 1
ATOM 576 N N . GLU A 1 73 ? -4.424 1.617 -11.023 1.00 92.31 73 GLU A N 1
ATOM 577 C CA . GLU A 1 73 ? -3.130 2.147 -10.565 1.00 92.31 73 GLU A CA 1
ATOM 578 C C . GLU A 1 73 ? -2.340 1.096 -9.771 1.00 92.31 73 GLU A C 1
ATOM 580 O O . GLU A 1 73 ? -1.147 0.908 -9.998 1.00 92.31 73 GLU A O 1
ATOM 585 N N . SER A 1 74 ? -3.014 0.332 -8.903 1.00 92.00 74 SER A N 1
ATOM 586 C CA . SER A 1 74 ? -2.382 -0.771 -8.173 1.00 92.00 74 SER A CA 1
ATOM 587 C C . SER A 1 74 ? -1.853 -1.848 -9.121 1.00 92.00 74 SER A C 1
ATOM 589 O O . SER A 1 74 ? -0.756 -2.343 -8.899 1.00 92.00 74 SER A O 1
ATOM 591 N N . LYS A 1 75 ? -2.585 -2.185 -10.193 1.00 93.00 75 LYS A N 1
ATOM 592 C CA . LYS A 1 75 ? -2.141 -3.164 -11.204 1.00 93.00 75 LYS A CA 1
ATOM 593 C C . LYS A 1 75 ? -0.836 -2.737 -11.878 1.00 93.00 75 LYS A C 1
ATOM 595 O O . LYS A 1 75 ? 0.098 -3.528 -11.915 1.00 93.00 75 LYS A O 1
ATOM 600 N N . ARG A 1 76 ? -0.736 -1.476 -12.314 1.00 94.12 76 ARG A N 1
ATOM 601 C CA . ARG A 1 76 ? 0.493 -0.927 -12.921 1.00 94.12 76 ARG A CA 1
ATOM 602 C C . ARG A 1 76 ? 1.690 -1.020 -11.975 1.00 94.12 76 ARG A C 1
ATOM 604 O O . ARG A 1 76 ? 2.756 -1.480 -12.363 1.00 94.12 76 ARG A O 1
ATOM 611 N N . ALA A 1 77 ? 1.498 -0.632 -10.716 1.00 93.31 77 ALA A N 1
ATOM 612 C CA . ALA A 1 77 ? 2.556 -0.708 -9.714 1.00 93.31 77 ALA A CA 1
ATOM 613 C C . ALA A 1 77 ? 2.967 -2.160 -9.385 1.00 93.31 77 ALA A C 1
ATOM 615 O O . ALA A 1 77 ? 4.140 -2.418 -9.124 1.00 93.31 77 ALA A O 1
ATOM 616 N N . ILE A 1 78 ? 2.027 -3.113 -9.420 1.00 93.62 78 ILE A N 1
A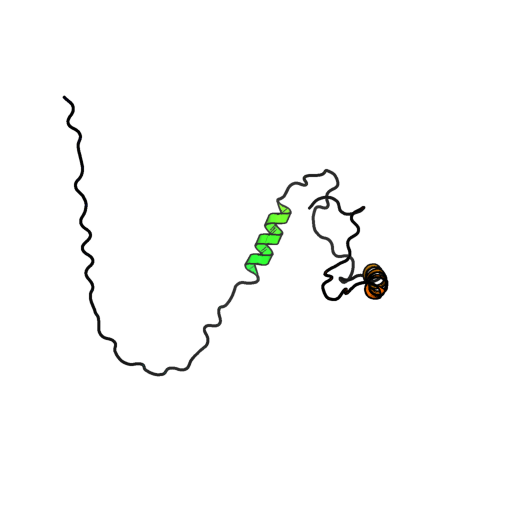TOM 617 C CA . ILE A 1 78 ? 2.315 -4.546 -9.241 1.00 93.62 78 ILE A CA 1
ATOM 618 C C . ILE A 1 78 ? 3.125 -5.095 -10.425 1.00 93.62 78 ILE A C 1
ATOM 620 O O . ILE A 1 78 ? 4.094 -5.809 -10.187 1.00 93.62 78 ILE A O 1
ATOM 624 N N . GLU A 1 79 ? 2.793 -4.730 -11.668 1.00 94.00 79 GLU A N 1
ATOM 625 C CA . GLU A 1 79 ? 3.544 -5.141 -12.871 1.00 94.00 79 GLU A CA 1
ATOM 626 C C . GLU A 1 79 ? 5.004 -4.661 -12.834 1.00 94.00 79 GLU A C 1
ATOM 628 O O . GLU A 1 79 ? 5.923 -5.382 -13.229 1.00 94.00 79 GLU A O 1
ATOM 633 N N . ASP A 1 80 ? 5.241 -3.448 -12.331 1.00 94.81 80 ASP A N 1
ATOM 634 C CA . ASP A 1 80 ? 6.596 -2.934 -12.144 1.00 94.81 80 ASP A CA 1
ATOM 635 C C . ASP A 1 80 ? 7.351 -3.667 -11.028 1.00 94.81 80 ASP A C 1
ATOM 637 O O . ASP A 1 80 ? 8.543 -3.950 -11.178 1.00 94.81 80 ASP A O 1
ATOM 641 N N . LEU A 1 81 ? 6.666 -4.024 -9.937 1.00 93.19 81 LEU A N 1
ATOM 642 C CA . LEU A 1 81 ? 7.245 -4.781 -8.825 1.00 93.19 81 LEU A CA 1
ATOM 643 C C . LEU A 1 81 ? 7.578 -6.229 -9.219 1.00 93.19 81 LEU A C 1
ATOM 645 O O . LEU A 1 81 ? 8.586 -6.772 -8.766 1.00 93.19 81 LEU A O 1
ATOM 649 N N . GLU A 1 82 ? 6.781 -6.835 -10.098 1.00 95.25 82 GLU A N 1
ATOM 650 C CA . GLU A 1 82 ? 6.948 -8.221 -10.555 1.00 95.25 82 GLU A CA 1
ATOM 651 C C . GLU A 1 82 ? 8.263 -8.449 -11.317 1.00 95.25 82 GLU A C 1
ATOM 653 O O . GLU A 1 82 ? 8.809 -9.551 -11.336 1.00 95.25 82 GLU A O 1
ATOM 658 N N . LYS A 1 83 ? 8.850 -7.384 -11.875 1.00 95.31 83 LYS A N 1
ATOM 659 C CA . LYS A 1 83 ? 10.166 -7.433 -12.537 1.00 95.31 83 LYS A CA 1
ATOM 660 C C . LYS A 1 83 ? 11.301 -7.811 -11.584 1.00 95.31 83 LYS A C 1
ATOM 662 O O . LYS A 1 83 ? 12.344 -8.278 -12.038 1.00 95.31 83 LYS A O 1
ATOM 667 N N . VAL A 1 84 ? 11.128 -7.558 -10.288 1.00 95.19 84 VAL A N 1
ATOM 668 C CA . VAL A 1 84 ? 12.176 -7.714 -9.269 1.00 95.19 84 VAL A CA 1
ATOM 669 C C . VAL A 1 84 ? 11.759 -8.607 -8.099 1.00 95.19 84 VAL A C 1
ATOM 671 O O . VAL A 1 84 ? 12.631 -9.143 -7.418 1.00 95.19 84 VAL A O 1
ATOM 674 N N . PHE A 1 85 ? 10.458 -8.808 -7.876 1.00 93.50 85 PHE A N 1
ATOM 675 C CA . PHE A 1 85 ? 9.926 -9.602 -6.770 1.00 93.50 85 PHE A CA 1
ATOM 676 C C . PHE A 1 85 ? 8.785 -10.520 -7.211 1.00 93.50 85 PHE A C 1
ATOM 678 O O . PHE A 1 85 ? 8.045 -10.220 -8.137 1.00 93.50 85 PHE A O 1
ATOM 685 N N . ASP A 1 86 ? 8.605 -11.629 -6.494 1.00 94.44 86 ASP A N 1
ATOM 686 C CA . ASP A 1 86 ? 7.436 -12.493 -6.661 1.00 94.44 86 ASP A CA 1
ATOM 687 C C . ASP A 1 86 ? 6.207 -11.842 -6.010 1.00 94.44 86 ASP A C 1
ATOM 689 O O . ASP A 1 86 ? 6.119 -11.716 -4.785 1.00 94.44 86 ASP A O 1
ATOM 693 N N . THR A 1 87 ? 5.254 -11.422 -6.837 1.00 94.62 87 THR A N 1
ATOM 694 C CA . THR A 1 87 ? 4.031 -10.724 -6.423 1.00 94.62 87 THR A CA 1
ATOM 695 C C . THR A 1 87 ? 2.831 -11.661 -6.265 1.00 94.62 87 THR A C 1
ATOM 697 O O . THR A 1 87 ? 1.750 -11.200 -5.907 1.00 94.62 87 THR A O 1
ATOM 700 N N . ARG A 1 88 ? 2.985 -12.984 -6.443 1.00 92.44 88 ARG A N 1
ATOM 701 C CA . ARG A 1 88 ? 1.861 -13.948 -6.389 1.00 92.44 88 ARG A CA 1
ATOM 702 C C . ARG A 1 88 ? 1.182 -14.046 -5.021 1.00 92.44 88 ARG A C 1
ATOM 704 O O . ARG A 1 88 ? 0.050 -14.508 -4.930 1.00 92.44 88 ARG A O 1
ATOM 711 N N . SER A 1 89 ? 1.876 -13.618 -3.970 1.00 92.50 89 SER A N 1
ATOM 712 C CA . SER A 1 89 ? 1.361 -13.576 -2.595 1.00 92.50 89 SER A CA 1
ATOM 713 C C . SER A 1 89 ? 0.884 -12.180 -2.176 1.00 92.50 89 SER A C 1
ATOM 715 O O . SER A 1 89 ? 0.536 -11.975 -1.013 1.00 92.50 89 SER A O 1
ATOM 717 N N . LEU A 1 90 ? 0.893 -11.201 -3.087 1.00 92.00 90 LEU A N 1
ATOM 718 C CA . LEU A 1 90 ? 0.440 -9.846 -2.803 1.00 92.00 90 LEU A CA 1
ATOM 719 C C . LEU A 1 90 ? -1.090 -9.813 -2.748 1.00 92.00 90 LEU A C 1
ATOM 721 O O . LEU A 1 90 ? -1.767 -10.192 -3.697 1.00 92.00 90 LEU A O 1
ATOM 725 N N . ASN A 1 91 ? -1.634 -9.334 -1.630 1.00 89.44 91 ASN A N 1
ATOM 726 C CA . ASN A 1 91 ? -3.075 -9.145 -1.480 1.00 89.44 91 ASN A CA 1
ATOM 727 C C . ASN A 1 91 ? -3.520 -7.849 -2.179 1.00 89.44 91 ASN A C 1
ATOM 729 O O . ASN A 1 91 ? -4.315 -7.874 -3.115 1.00 89.44 91 ASN A O 1
ATOM 733 N N . MET A 1 92 ? -2.985 -6.704 -1.734 1.00 87.94 92 MET A N 1
ATOM 734 C CA . MET A 1 92 ? -3.342 -5.366 -2.219 1.00 87.94 92 MET A CA 1
ATOM 735 C C . MET A 1 92 ? -2.177 -4.388 -2.023 1.00 87.94 92 MET A C 1
ATOM 737 O O . MET A 1 92 ? -1.311 -4.615 -1.178 1.00 87.94 92 MET A O 1
ATOM 741 N N . LEU A 1 93 ? -2.183 -3.283 -2.773 1.00 90.62 93 LEU A N 1
ATOM 742 C CA . LEU A 1 93 ? -1.239 -2.175 -2.607 1.00 90.62 93 LEU A CA 1
ATOM 743 C C . LEU A 1 93 ? -1.910 -1.027 -1.841 1.00 90.62 93 LEU A C 1
ATOM 745 O O . LEU A 1 93 ? -2.990 -0.586 -2.234 1.00 90.62 93 LEU A O 1
ATOM 749 N N . GLY A 1 94 ? -1.276 -0.551 -0.766 1.00 91.19 94 GLY A N 1
ATOM 750 C CA . GLY A 1 94 ? -1.812 0.499 0.106 1.00 91.19 94 GLY A CA 1
ATOM 751 C C . GLY A 1 94 ? -1.046 1.820 0.010 1.00 91.19 94 GLY A C 1
ATOM 752 O O . GLY A 1 94 ? 0.180 1.826 -0.072 1.00 91.19 94 GLY A O 1
ATOM 753 N N . ASP A 1 95 ? -1.774 2.938 0.064 1.00 92.06 95 ASP A N 1
ATOM 754 C CA . ASP A 1 95 ? -1.215 4.292 0.174 1.00 92.06 95 ASP A CA 1
ATOM 755 C C . ASP A 1 95 ? -1.280 4.766 1.633 1.00 92.06 95 ASP A C 1
ATOM 757 O O . ASP A 1 95 ? -2.268 5.353 2.070 1.00 92.06 95 ASP A O 1
ATOM 761 N N . TYR A 1 96 ? -0.215 4.508 2.396 1.00 91.12 96 TYR A N 1
ATOM 762 C CA . TYR A 1 96 ? -0.166 4.830 3.826 1.00 91.12 96 TYR A CA 1
ATOM 763 C C . TYR A 1 96 ? -0.235 6.326 4.142 1.00 91.12 96 TYR A C 1
ATOM 765 O O . TYR A 1 96 ? -0.586 6.677 5.263 1.00 91.12 96 TYR A O 1
ATOM 773 N N . GLN A 1 97 ? 0.061 7.213 3.187 1.00 91.44 97 GLN A N 1
ATOM 774 C CA . GLN A 1 97 ? -0.065 8.656 3.420 1.00 91.44 97 GLN A CA 1
ATOM 775 C C . GLN A 1 97 ? -1.526 9.096 3.535 1.00 91.44 97 GLN A C 1
ATOM 777 O O . GLN A 1 97 ? -1.803 10.133 4.128 1.00 91.44 97 GLN A O 1
ATOM 782 N N . LYS A 1 98 ? -2.445 8.310 2.964 1.00 88.56 98 LYS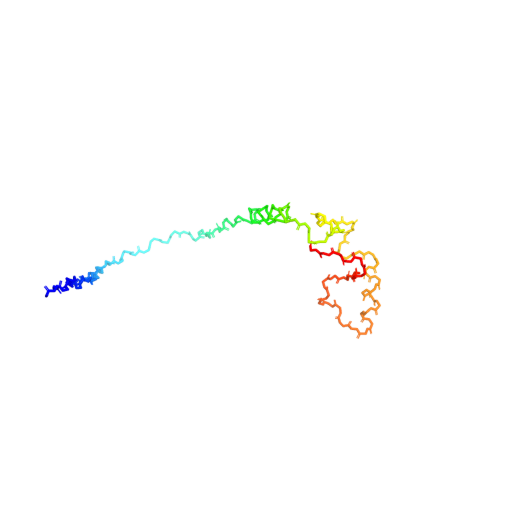 A N 1
ATOM 783 C CA . LYS A 1 98 ? -3.894 8.541 3.010 1.00 88.56 98 LYS A CA 1
ATOM 784 C C . LYS A 1 98 ? -4.618 7.575 3.947 1.00 88.56 98 LYS A C 1
ATOM 786 O O . LYS A 1 98 ? -5.840 7.645 4.066 1.00 88.56 98 LYS A O 1
ATOM 791 N N . SER A 1 99 ? -3.893 6.650 4.574 1.00 88.00 99 SER A N 1
ATOM 792 C CA . SER A 1 99 ? -4.454 5.725 5.554 1.00 88.00 99 SER A CA 1
ATOM 793 C C . SER A 1 99 ? -4.534 6.416 6.911 1.00 88.00 99 SER A C 1
ATOM 795 O O . SER A 1 99 ? -3.510 6.695 7.533 1.00 88.00 99 SER A O 1
ATOM 797 N N . HIS A 1 100 ? -5.756 6.666 7.375 1.00 85.50 100 HIS A N 1
ATOM 798 C CA . HIS A 1 100 ? -6.035 7.296 8.662 1.00 85.50 100 HIS A CA 1
ATOM 799 C C . HIS A 1 100 ? -6.946 6.390 9.489 1.00 85.50 100 HIS A C 1
ATOM 801 O O . HIS A 1 100 ? -8.051 6.085 9.051 1.00 85.50 100 HIS A O 1
ATOM 807 N N . GLY A 1 101 ? -6.502 5.998 10.684 1.00 82.94 101 GLY A N 1
ATOM 808 C CA . GLY A 1 101 ? -7.317 5.197 11.601 1.00 82.94 101 GLY A CA 1
ATOM 809 C C . GLY A 1 101 ? -7.652 3.786 11.097 1.00 82.94 101 GLY A C 1
ATOM 810 O O . GLY A 1 101 ? -6.820 3.164 10.430 1.00 82.94 101 GLY A O 1
ATOM 811 N N . ASN A 1 102 ? -8.818 3.279 11.507 1.00 65.25 102 ASN A N 1
ATOM 812 C CA . ASN A 1 102 ? -9.149 1.864 11.698 1.00 65.25 102 ASN A CA 1
ATOM 813 C C . ASN A 1 102 ? -10.335 1.377 10.847 1.00 65.25 102 ASN A C 1
ATOM 815 O O . ASN A 1 102 ? -11.334 2.115 10.695 1.00 65.25 102 ASN A O 1
#

Foldseek 3Di:
DDDDDDDDDDDDDDDDDDDDDDDDDDDDDDDPPPPDPPPVVVVVVVVVLQPDDFPDPPADSDDDDPDPPPDPVFVVVLVVVVVPDDCPPPRHDDDVVPDDGD

Organism: NCBI:txid265104